Protein AF-A0A2V9C4U6-F1 (afdb_monomer_lite)

Sequence (109 aa):
MWILKSIFLGVWLFGFGTIAFLWLAVYRHMAPHTAVDLRLIAGLTTQNPWWWASLVAGVILGCALVRSWPGKASVALWIFLFLTSIVPVGLFALFYVFSSKLKEIVGKP

Secondary structure (DSSP, 8-state):
-HHHHHHHHHHHHHHHHHHHHHHHHTGGGSPTTPPPPHHHHHHHTTT-HHHHHHHHHHHHHHHHHHHH-SS---HHHHHHHHHHHHHHHHHHHHHHHHHHHHHHHHT--

pLDDT: mean 74.03, std 8.41, range [38.25, 84.69]

Structure (mmCIF, N/CA/C/O backbone):
data_AF-A0A2V9C4U6-F1
#
_entry.id   AF-A0A2V9C4U6-F1
#
loop_
_atom_site.group_PDB
_atom_site.id
_atom_site.type_symbol
_atom_site.label_atom_id
_atom_site.label_alt_id
_atom_site.label_comp_id
_atom_site.label_asym_id
_atom_site.label_entity_id
_atom_site.label_seq_id
_atom_site.pdbx_PDB_ins_code
_atom_site.Cartn_x
_atom_site.Cartn_y
_atom_site.Cartn_z
_atom_site.occupancy
_atom_site.B_iso_or_equiv
_atom_site.auth_seq_id
_atom_site.auth_comp_id
_atom_site.auth_asym_id
_atom_site.auth_atom_id
_atom_site.pdbx_PDB_model_num
ATOM 1 N N . MET A 1 1 ? -17.437 9.459 12.468 1.00 61.31 1 MET A N 1
ATOM 2 C CA . MET A 1 1 ? -15.959 9.495 12.293 1.00 61.31 1 MET A CA 1
ATOM 3 C C . MET A 1 1 ? -15.287 8.122 12.188 1.00 61.31 1 MET A C 1
ATOM 5 O O . MET A 1 1 ? -14.154 8.059 11.734 1.00 61.31 1 MET A O 1
ATOM 9 N N . TRP A 1 2 ? -15.918 7.021 12.607 1.00 69.69 2 TRP A N 1
ATOM 10 C CA . TRP A 1 2 ? -15.245 5.714 12.656 1.00 69.69 2 TRP A CA 1
ATOM 11 C C . TRP A 1 2 ? -15.078 5.039 11.284 1.00 69.69 2 TRP A C 1
ATOM 13 O O . TRP A 1 2 ? -14.040 4.444 11.022 1.00 69.69 2 TRP A O 1
ATOM 23 N N . ILE A 1 3 ? -16.036 5.234 10.371 1.00 70.81 3 ILE A N 1
ATOM 24 C CA . ILE A 1 3 ? -15.931 4.791 8.967 1.00 70.81 3 ILE A CA 1
ATOM 25 C C . ILE A 1 3 ? -14.757 5.483 8.264 1.00 70.81 3 ILE A C 1
ATOM 27 O O . ILE A 1 3 ? -13.937 4.815 7.648 1.00 70.81 3 ILE A O 1
ATOM 31 N N . LEU A 1 4 ? -14.613 6.802 8.433 1.00 75.12 4 LEU A N 1
ATOM 32 C CA . LEU A 1 4 ? -13.498 7.556 7.852 1.00 75.12 4 LEU A CA 1
ATOM 33 C C . LEU A 1 4 ? -12.144 7.056 8.374 1.00 75.12 4 LEU A C 1
ATOM 35 O O . LEU A 1 4 ? -11.235 6.827 7.589 1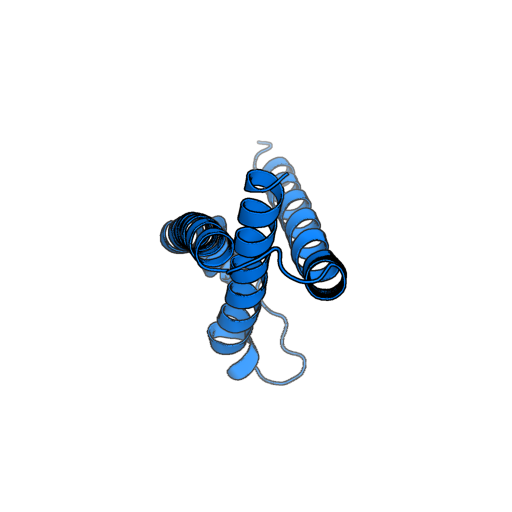.00 75.12 4 LEU A O 1
ATOM 39 N N . LYS A 1 5 ? -12.038 6.806 9.685 1.00 73.94 5 LYS A N 1
ATOM 40 C CA . LYS A 1 5 ? -10.852 6.198 10.312 1.00 73.94 5 LYS A CA 1
ATOM 41 C C . LYS A 1 5 ? -10.548 4.795 9.773 1.00 73.94 5 LYS A C 1
ATOM 43 O O . LYS A 1 5 ? -9.388 4.459 9.571 1.00 73.94 5 LYS A O 1
ATOM 48 N N . SER A 1 6 ? -11.583 4.001 9.510 1.00 75.62 6 SER A N 1
ATOM 49 C CA . SER A 1 6 ? -11.460 2.644 8.964 1.00 75.62 6 SER A CA 1
ATOM 50 C C . SER A 1 6 ? -10.947 2.642 7.527 1.00 75.62 6 SER A C 1
ATOM 52 O O . SER A 1 6 ? -9.988 1.940 7.219 1.00 75.62 6 SER A O 1
ATOM 54 N N . ILE A 1 7 ? -11.542 3.477 6.669 1.00 78.75 7 ILE A N 1
ATOM 55 C CA . ILE A 1 7 ? -11.101 3.663 5.282 1.00 78.75 7 ILE A CA 1
ATOM 56 C C . ILE A 1 7 ? -9.665 4.184 5.270 1.00 78.75 7 ILE A C 1
ATOM 58 O O . ILE A 1 7 ? -8.839 3.681 4.519 1.00 78.75 7 ILE A O 1
ATOM 62 N N . PHE A 1 8 ? -9.344 5.133 6.150 1.00 78.62 8 PHE A N 1
ATOM 63 C CA . PHE A 1 8 ? -8.001 5.683 6.263 1.00 78.62 8 PHE A CA 1
ATOM 64 C C . PHE A 1 8 ? -6.955 4.623 6.629 1.00 78.62 8 PHE A C 1
ATOM 66 O O . PHE A 1 8 ? -5.926 4.523 5.966 1.00 78.62 8 PHE A O 1
ATOM 73 N N . LEU A 1 9 ? -7.244 3.787 7.634 1.00 80.69 9 LEU A N 1
ATOM 74 C CA . LEU A 1 9 ? -6.361 2.688 8.030 1.00 80.69 9 LEU A CA 1
ATOM 75 C C . LEU A 1 9 ? -6.199 1.662 6.901 1.00 80.69 9 LEU A C 1
ATOM 77 O O . LEU A 1 9 ? -5.095 1.189 6.647 1.00 80.69 9 LEU A O 1
ATOM 81 N N . GLY A 1 10 ? -7.291 1.336 6.207 1.00 81.38 10 GLY A N 1
ATOM 82 C CA . GLY A 1 10 ? -7.273 0.378 5.107 1.00 81.38 10 GLY A CA 1
ATOM 83 C C . GLY A 1 10 ? -6.489 0.867 3.892 1.00 81.38 10 GLY A C 1
ATOM 84 O O . GLY A 1 10 ? -5.686 0.120 3.337 1.00 81.38 10 GLY A O 1
ATOM 85 N N . VAL A 1 11 ? -6.652 2.140 3.521 1.00 81.06 11 VAL A N 1
ATOM 86 C CA . VAL A 1 11 ? -5.870 2.781 2.452 1.00 81.06 11 VAL A CA 1
ATOM 87 C C . VAL A 1 11 ? -4.396 2.879 2.841 1.00 81.06 11 VAL A C 1
ATOM 89 O O . VAL A 1 11 ? -3.531 2.643 2.002 1.00 81.06 11 VAL A O 1
ATOM 92 N N . TRP A 1 12 ? -4.090 3.166 4.109 1.00 83.25 12 TRP A N 1
ATOM 93 C CA . TRP A 1 12 ? -2.714 3.169 4.605 1.00 83.25 12 TRP A CA 1
ATOM 94 C C . TRP A 1 12 ? -2.069 1.780 4.510 1.00 83.25 12 TRP A C 1
ATOM 96 O O . TRP A 1 12 ? -0.989 1.653 3.936 1.00 83.25 12 TRP A O 1
ATOM 106 N N . LEU A 1 13 ? -2.751 0.734 4.995 1.00 82.06 13 LEU A N 1
ATOM 107 C CA . LEU A 1 13 ? -2.291 -0.658 4.901 1.00 82.06 13 LEU A CA 1
ATOM 108 C C . LEU A 1 13 ? -2.043 -1.064 3.449 1.00 82.06 13 LEU A C 1
ATOM 110 O O . LEU A 1 13 ? -1.022 -1.672 3.136 1.00 82.06 13 LE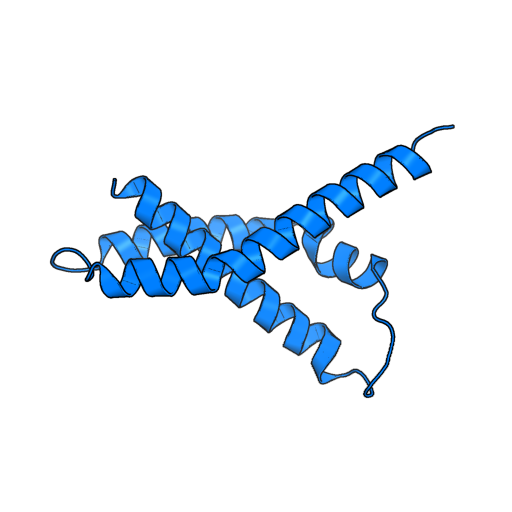U A O 1
ATOM 114 N N . PHE A 1 14 ? -2.956 -0.686 2.558 1.00 83.56 14 PHE A N 1
ATOM 115 C CA . PHE A 1 14 ? -2.823 -0.939 1.134 1.00 83.56 14 PHE A CA 1
ATOM 116 C C . PHE A 1 14 ? -1.631 -0.202 0.508 1.00 83.56 14 PHE A C 1
ATOM 118 O O . PHE A 1 14 ? -0.858 -0.803 -0.238 1.00 83.56 14 PHE A O 1
ATOM 125 N N . GLY A 1 15 ? -1.450 1.084 0.822 1.00 79.44 15 GLY A N 1
ATOM 126 C CA . GLY A 1 15 ? -0.335 1.884 0.318 1.00 79.44 15 GLY A CA 1
ATOM 127 C C . GLY A 1 15 ? 1.014 1.340 0.788 1.00 79.44 15 GLY A C 1
ATOM 128 O O . GLY A 1 15 ? 1.917 1.136 -0.022 1.00 79.44 15 GLY A O 1
ATOM 129 N N . PHE A 1 16 ? 1.129 1.022 2.078 1.00 81.06 16 PHE A N 1
ATOM 130 C CA . PHE A 1 16 ? 2.341 0.439 2.651 1.00 81.06 16 PHE A CA 1
ATOM 131 C C . PHE A 1 16 ? 2.624 -0.958 2.081 1.00 81.06 16 PHE A C 1
ATOM 133 O O . PHE A 1 16 ? 3.753 -1.260 1.694 1.00 81.06 16 PHE A O 1
ATOM 140 N N . GLY A 1 17 ? 1.586 -1.787 1.947 1.00 82.06 17 GLY A N 1
ATOM 141 C CA . GLY A 1 17 ? 1.672 -3.101 1.312 1.00 82.06 17 GLY A CA 1
ATOM 142 C C . GLY A 1 17 ? 2.093 -3.023 -0.155 1.00 82.06 17 GLY A C 1
ATOM 143 O O . GLY A 1 17 ? 2.919 -3.815 -0.595 1.00 82.06 17 GLY A O 1
ATOM 144 N N . THR A 1 18 ? 1.602 -2.030 -0.901 1.00 82.19 18 THR A N 1
ATOM 145 C CA . THR A 1 18 ? 1.987 -1.801 -2.301 1.00 82.19 18 THR A CA 1
ATOM 146 C C . THR A 1 18 ? 3.452 -1.388 -2.419 1.00 82.19 18 THR A C 1
ATOM 148 O O . THR A 1 18 ? 4.154 -1.901 -3.288 1.00 82.19 18 THR A O 1
ATOM 151 N N . ILE A 1 19 ? 3.945 -0.517 -1.529 1.00 81.00 19 ILE A N 1
ATOM 152 C CA . ILE A 1 19 ? 5.367 -0.139 -1.487 1.00 81.00 19 ILE A CA 1
ATOM 153 C C . ILE A 1 19 ? 6.233 -1.365 -1.185 1.00 81.00 19 ILE A C 1
ATOM 155 O O . ILE A 1 19 ? 7.201 -1.616 -1.898 1.00 81.00 19 ILE A O 1
ATOM 159 N N . ALA A 1 20 ? 5.871 -2.154 -0.170 1.00 82.69 20 ALA A N 1
ATOM 160 C CA . ALA A 1 20 ? 6.603 -3.367 0.188 1.00 82.69 20 ALA A CA 1
ATOM 161 C C . ALA A 1 20 ? 6.591 -4.402 -0.949 1.00 82.69 20 ALA A C 1
ATOM 163 O O . ALA A 1 20 ? 7.623 -5.002 -1.250 1.00 82.69 20 ALA A O 1
ATOM 164 N N . PHE A 1 21 ? 5.448 -4.574 -1.616 1.00 81.94 21 PHE A N 1
ATOM 165 C CA . PHE A 1 21 ? 5.303 -5.457 -2.769 1.00 81.94 21 PHE A CA 1
ATOM 166 C C . PHE A 1 21 ? 6.179 -5.013 -3.940 1.00 81.94 21 PHE A C 1
ATOM 168 O O . PHE A 1 21 ? 6.937 -5.822 -4.461 1.00 81.94 21 PHE A O 1
ATOM 175 N N . LEU A 1 22 ? 6.139 -3.733 -4.322 1.00 80.31 22 LEU A N 1
ATOM 176 C CA . LEU A 1 22 ? 6.993 -3.194 -5.384 1.00 80.31 22 LEU A CA 1
ATOM 177 C C . LEU A 1 22 ? 8.475 -3.291 -5.013 1.00 80.31 22 LEU A C 1
ATOM 179 O O . LEU A 1 22 ? 9.303 -3.617 -5.862 1.00 80.31 22 LEU A O 1
ATOM 183 N N . TRP A 1 23 ? 8.822 -3.055 -3.747 1.00 80.06 23 TRP A N 1
ATOM 184 C CA . TRP A 1 23 ? 10.195 -3.202 -3.282 1.00 80.06 23 TRP A CA 1
ATOM 185 C C . TRP A 1 23 ? 10.686 -4.646 -3.406 1.00 80.06 23 TRP A C 1
ATOM 187 O O . TRP A 1 23 ? 11.753 -4.878 -3.965 1.00 80.06 23 TRP A O 1
ATOM 197 N N . LEU A 1 24 ? 9.892 -5.623 -2.958 1.00 82.19 24 LEU A N 1
ATOM 198 C CA . LEU A 1 24 ? 10.233 -7.045 -3.048 1.00 82.19 24 LEU A CA 1
ATOM 199 C C . LEU A 1 24 ? 10.240 -7.566 -4.488 1.00 82.19 24 LEU A C 1
ATOM 201 O O . LEU A 1 24 ? 11.156 -8.291 -4.860 1.00 82.19 24 LEU A O 1
ATOM 205 N N . ALA A 1 25 ? 9.230 -7.214 -5.283 1.00 79.69 25 ALA A N 1
ATOM 206 C CA . ALA A 1 25 ? 9.039 -7.746 -6.629 1.00 79.69 25 ALA A CA 1
ATOM 207 C C . ALA A 1 25 ? 9.969 -7.100 -7.664 1.00 79.69 25 ALA A C 1
ATOM 209 O O . ALA A 1 25 ? 10.326 -7.742 -8.647 1.00 79.69 25 ALA A O 1
ATOM 210 N N . VAL A 1 26 ? 10.344 -5.834 -7.460 1.00 80.19 26 VAL A N 1
ATOM 211 C CA . VAL A 1 26 ? 11.070 -5.040 -8.457 1.00 80.19 26 VAL A CA 1
ATOM 212 C C . VAL A 1 26 ? 12.408 -4.574 -7.893 1.00 80.19 26 VAL A C 1
ATOM 214 O O . VAL A 1 26 ? 13.459 -5.027 -8.340 1.00 80.19 26 VAL A O 1
ATOM 217 N N . TYR A 1 27 ? 12.395 -3.710 -6.876 1.00 75.75 27 TYR A N 1
ATOM 218 C CA . TYR A 1 27 ? 13.610 -3.004 -6.450 1.00 75.75 27 TYR A CA 1
ATOM 219 C C . TYR A 1 27 ? 14.676 -3.907 -5.820 1.00 75.75 27 TYR A C 1
ATOM 221 O O . TYR A 1 27 ? 15.862 -3.644 -5.993 1.00 75.75 27 TYR A O 1
ATOM 229 N N . ARG A 1 28 ? 14.290 -4.989 -5.133 1.00 78.19 28 ARG A N 1
ATOM 230 C CA . ARG A 1 28 ? 15.224 -5.943 -4.514 1.00 78.19 28 ARG A CA 1
ATOM 231 C C . ARG A 1 28 ? 16.114 -6.654 -5.536 1.00 78.19 28 ARG A C 1
ATOM 233 O O . ARG A 1 28 ? 17.216 -7.074 -5.193 1.00 78.19 28 ARG A O 1
ATOM 240 N N . HIS A 1 29 ? 15.632 -6.811 -6.764 1.00 76.19 29 HIS A N 1
ATOM 241 C CA . HIS A 1 29 ? 16.319 -7.551 -7.820 1.00 76.19 29 HIS A CA 1
ATOM 242 C C . HIS A 1 29 ? 17.023 -6.643 -8.835 1.00 76.19 29 HIS A C 1
ATOM 244 O O . HIS A 1 29 ? 17.656 -7.146 -9.760 1.00 76.19 29 HIS A O 1
ATOM 250 N N . MET A 1 30 ? 16.935 -5.321 -8.673 1.00 72.44 30 MET A N 1
ATOM 251 C CA . MET A 1 30 ? 17.542 -4.369 -9.597 1.00 72.44 30 MET A CA 1
ATOM 252 C C . MET A 1 30 ? 18.922 -3.915 -9.138 1.00 72.44 30 MET A C 1
ATOM 254 O O . MET A 1 30 ? 19.162 -3.668 -7.957 1.00 72.44 30 MET A O 1
ATOM 258 N N . ALA A 1 31 ? 19.825 -3.757 -10.105 1.00 74.31 31 ALA A N 1
ATOM 259 C CA . ALA A 1 31 ? 21.108 -3.119 -9.865 1.00 74.31 31 ALA A CA 1
ATOM 260 C C . ALA A 1 31 ? 20.903 -1.633 -9.498 1.00 74.31 31 ALA A C 1
ATOM 262 O O . ALA A 1 31 ? 19.969 -0.997 -10.012 1.00 74.31 31 ALA A O 1
ATOM 263 N N . PRO A 1 32 ? 21.772 -1.053 -8.648 1.00 67.00 32 PRO A N 1
ATOM 264 C CA . PRO A 1 32 ? 21.728 0.371 -8.327 1.00 67.00 32 PRO A CA 1
ATOM 265 C C . PRO A 1 32 ? 21.721 1.217 -9.610 1.00 67.00 32 PRO A C 1
ATOM 267 O O . PRO A 1 32 ? 22.478 0.930 -10.532 1.00 67.00 32 PRO A O 1
ATOM 270 N N . HIS A 1 33 ? 20.877 2.254 -9.668 1.00 67.69 33 HIS A N 1
ATOM 271 C CA . HIS A 1 33 ? 20.723 3.178 -10.812 1.00 67.69 33 HIS A CA 1
ATOM 272 C C . HIS A 1 33 ? 20.037 2.620 -12.074 1.00 67.69 33 HIS A C 1
ATOM 274 O O . HIS A 1 33 ? 20.068 3.261 -13.123 1.00 67.69 33 HIS A O 1
ATOM 280 N N . THR A 1 34 ? 19.359 1.475 -11.982 1.00 67.56 34 THR A N 1
ATOM 281 C CA . THR A 1 34 ? 18.553 0.952 -13.097 1.00 67.56 34 THR A CA 1
ATOM 282 C C . THR A 1 34 ? 17.230 1.713 -13.219 1.00 67.56 34 THR A C 1
ATOM 284 O O . THR A 1 34 ? 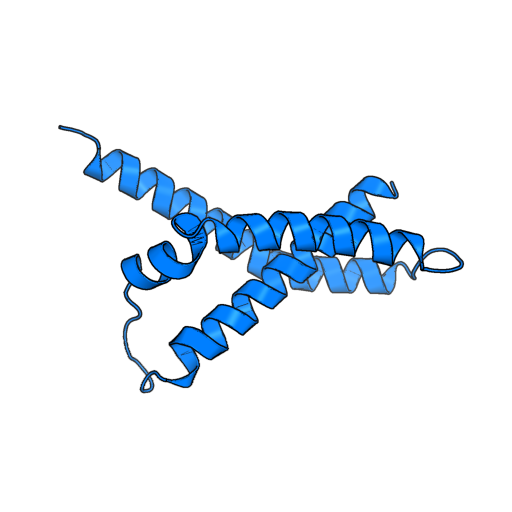16.502 1.871 -12.238 1.00 67.56 34 THR A O 1
ATOM 287 N N . ALA A 1 35 ? 16.896 2.174 -14.427 1.00 70.81 35 ALA A N 1
ATOM 288 C CA . ALA A 1 35 ? 15.592 2.767 -14.705 1.00 70.81 35 ALA A CA 1
ATOM 289 C C . ALA A 1 35 ? 14.501 1.683 -14.664 1.00 70.81 35 ALA A C 1
ATOM 291 O O . ALA A 1 35 ? 14.579 0.685 -15.379 1.00 70.81 35 ALA A O 1
ATOM 292 N N . VAL A 1 36 ? 13.480 1.880 -13.828 1.00 69.19 36 VAL A N 1
ATOM 293 C CA . VAL A 1 36 ? 12.319 0.983 -13.763 1.00 69.19 36 VAL A CA 1
ATOM 294 C C . VAL A 1 36 ? 11.349 1.350 -14.882 1.00 69.19 36 VAL A C 1
ATOM 296 O O . VAL A 1 36 ? 10.897 2.493 -14.953 1.00 69.19 36 VAL A O 1
ATOM 299 N N . ASP A 1 37 ? 10.999 0.388 -15.738 1.00 76.38 37 ASP A N 1
ATOM 300 C CA . ASP A 1 37 ? 9.992 0.604 -16.779 1.00 76.38 37 ASP A CA 1
ATOM 301 C C . ASP A 1 37 ? 8.610 0.866 -16.148 1.00 76.38 37 ASP A C 1
ATOM 303 O O . ASP A 1 37 ? 8.075 0.041 -15.398 1.00 76.38 37 ASP A O 1
ATOM 307 N N . LEU A 1 38 ? 8.004 2.012 -16.482 1.00 70.50 38 LEU A N 1
ATOM 308 C CA . LEU A 1 38 ? 6.657 2.371 -16.035 1.00 70.50 38 LEU A CA 1
ATOM 309 C C . LEU A 1 38 ? 5.607 1.354 -16.491 1.00 70.50 38 LEU A C 1
ATOM 311 O O . LEU A 1 38 ? 4.605 1.174 -15.797 1.00 70.50 38 LEU A O 1
ATOM 315 N N . ARG A 1 39 ? 5.818 0.671 -17.624 1.00 73.56 39 ARG A N 1
ATOM 316 C CA . ARG A 1 39 ? 4.907 -0.384 -18.092 1.00 73.56 39 ARG A CA 1
ATOM 317 C C . ARG A 1 39 ? 4.901 -1.583 -17.155 1.00 73.56 39 ARG A C 1
ATOM 319 O O . ARG A 1 39 ? 3.840 -2.156 -16.928 1.00 73.56 39 ARG A O 1
ATOM 326 N N . LEU A 1 40 ? 6.047 -1.924 -16.569 1.00 77.56 40 LEU A N 1
ATOM 327 C CA . LEU A 1 40 ? 6.166 -3.027 -15.618 1.00 77.56 40 LEU A CA 1
ATOM 328 C C . LEU A 1 40 ? 5.445 -2.693 -14.306 1.00 77.56 40 LEU A C 1
ATOM 330 O O . LEU A 1 40 ? 4.668 -3.504 -13.803 1.00 77.56 40 LEU A O 1
ATOM 334 N N . ILE A 1 41 ? 5.617 -1.467 -13.798 1.00 78.00 41 ILE A N 1
ATOM 335 C CA . ILE A 1 41 ? 4.880 -0.990 -12.616 1.00 78.00 41 ILE A CA 1
ATOM 336 C C . ILE A 1 41 ? 3.372 -0.963 -12.897 1.00 78.00 41 ILE A C 1
ATOM 338 O O . ILE A 1 41 ? 2.593 -1.457 -12.082 1.00 78.00 41 ILE A O 1
ATOM 342 N N . ALA A 1 42 ? 2.944 -0.430 -14.046 1.00 72.75 42 ALA A N 1
ATOM 343 C CA . ALA A 1 42 ? 1.534 -0.389 -14.437 1.00 72.75 42 ALA A CA 1
ATOM 344 C C . ALA A 1 42 ? 0.934 -1.798 -14.596 1.00 72.75 42 ALA A C 1
ATOM 346 O O . ALA A 1 42 ? -0.186 -2.043 -14.151 1.00 72.75 42 ALA A O 1
ATOM 347 N N . GLY A 1 43 ? 1.702 -2.737 -15.156 1.00 77.88 43 GLY A N 1
ATOM 348 C CA . GLY A 1 43 ? 1.330 -4.145 -15.277 1.00 77.88 43 GLY A CA 1
ATOM 349 C C . GLY A 1 43 ? 1.090 -4.815 -13.924 1.00 77.88 43 GLY A C 1
ATOM 350 O O . GLY A 1 43 ? 0.097 -5.512 -13.746 1.00 77.88 43 GLY A O 1
ATOM 351 N N . LEU A 1 44 ? 1.962 -4.561 -12.944 1.00 79.44 44 LEU A N 1
ATOM 352 C CA . LEU A 1 44 ? 1.856 -5.130 -11.596 1.00 79.44 44 LEU A CA 1
ATOM 353 C C . LEU A 1 44 ? 0.786 -4.462 -10.721 1.00 79.44 44 LEU A C 1
ATOM 355 O O . LEU A 1 44 ? 0.343 -5.073 -9.747 1.00 79.44 44 LEU A O 1
ATOM 359 N N . THR A 1 45 ? 0.386 -3.233 -11.054 1.00 80.12 45 THR A N 1
ATOM 360 C CA . THR A 1 45 ? -0.537 -2.419 -10.251 1.00 80.12 45 THR A CA 1
ATOM 361 C C . THR A 1 45 ? -1.859 -2.172 -10.978 1.00 80.12 45 THR A C 1
ATOM 363 O O . THR A 1 45 ? -2.796 -2.951 -10.841 1.00 80.12 45 THR A O 1
ATOM 366 N N . THR A 1 46 ? -1.957 -1.112 -11.781 1.00 77.88 46 THR A N 1
ATOM 367 C CA . THR A 1 46 ? -3.214 -0.624 -12.368 1.00 77.88 46 THR A CA 1
ATOM 368 C C . THR A 1 46 ? -3.879 -1.608 -13.325 1.00 77.88 46 THR A C 1
ATOM 370 O O . THR A 1 46 ? -5.107 -1.633 -13.398 1.00 77.88 46 THR A O 1
ATOM 373 N N . GLN A 1 47 ? -3.099 -2.424 -14.033 1.00 79.50 47 GLN A N 1
ATOM 374 C CA . GLN A 1 47 ? -3.613 -3.442 -14.954 1.00 79.50 47 GLN A CA 1
ATOM 375 C C . GLN A 1 47 ? -3.901 -4.784 -14.270 1.00 79.50 47 GLN A C 1
ATOM 377 O O . GLN A 1 47 ? -4.540 -5.647 -14.869 1.00 79.50 47 GLN A O 1
ATOM 382 N N . ASN A 1 48 ? -3.461 -4.969 -13.023 1.00 80.00 48 ASN A N 1
ATOM 383 C CA . ASN A 1 48 ? -3.620 -6.225 -12.310 1.00 80.00 48 ASN A CA 1
ATOM 384 C C . ASN A 1 48 ? -4.919 -6.222 -11.480 1.00 80.00 48 ASN A C 1
ATOM 386 O O . ASN A 1 48 ? -5.008 -5.500 -10.482 1.00 80.00 48 ASN A O 1
ATOM 390 N N . PRO A 1 49 ? -5.923 -7.055 -11.809 1.00 83.62 49 PRO A N 1
ATOM 391 C CA . PRO A 1 49 ? -7.160 -7.126 -11.030 1.00 83.62 49 PRO A CA 1
ATOM 392 C C . PRO A 1 49 ? -6.919 -7.574 -9.580 1.00 83.62 49 PRO A C 1
ATOM 394 O O . PRO A 1 49 ? -7.635 -7.141 -8.678 1.00 83.62 49 PRO A O 1
ATOM 397 N N . TRP A 1 50 ? -5.877 -8.371 -9.321 1.00 84.25 50 TRP A N 1
ATOM 398 C CA . TRP A 1 50 ? -5.513 -8.800 -7.966 1.00 84.25 50 TRP A CA 1
ATOM 399 C C . TRP A 1 50 ? -4.989 -7.655 -7.101 1.00 84.25 50 TRP A C 1
ATOM 401 O O . TRP A 1 50 ? -5.183 -7.660 -5.887 1.00 84.25 50 TRP A O 1
ATOM 411 N N . TRP A 1 51 ? -4.369 -6.650 -7.721 1.00 82.81 51 TRP A N 1
ATOM 412 C CA . TRP A 1 51 ? -3.918 -5.450 -7.024 1.00 82.81 51 TRP A CA 1
ATOM 413 C C . TRP A 1 51 ? -5.108 -4.576 -6.589 1.00 82.81 51 TRP A C 1
ATOM 415 O O . TRP A 1 51 ? -5.122 -4.030 -5.491 1.00 82.81 51 TRP A O 1
ATOM 425 N N . TRP A 1 52 ? -6.181 -4.526 -7.381 1.00 83.69 52 TRP A N 1
ATOM 426 C CA . TRP A 1 52 ? -7.435 -3.893 -6.955 1.00 83.69 52 TRP A CA 1
ATOM 427 C C . TRP A 1 52 ? -8.182 -4.716 -5.898 1.00 83.69 52 TRP A C 1
ATOM 429 O O . TRP A 1 52 ? -8.761 -4.155 -4.967 1.00 83.69 52 TRP A O 1
ATOM 439 N N . ALA A 1 53 ? -8.137 -6.048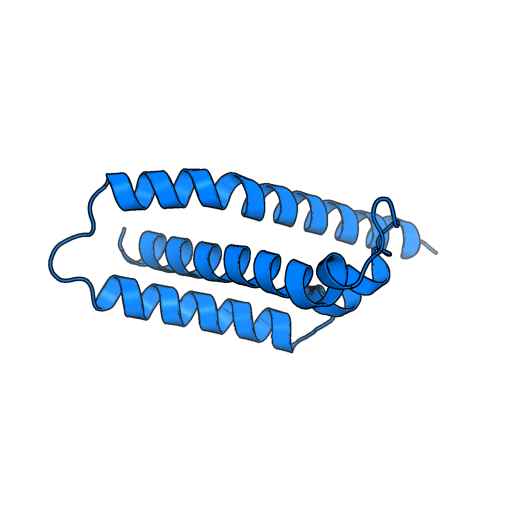 -5.985 1.00 84.69 53 ALA A N 1
ATOM 440 C CA . ALA A 1 53 ? -8.711 -6.919 -4.961 1.00 84.69 53 ALA A CA 1
ATOM 441 C C . ALA A 1 53 ? -8.020 -6.729 -3.599 1.00 84.69 53 ALA A C 1
ATOM 443 O O . ALA A 1 53 ? -8.692 -6.700 -2.565 1.00 84.69 53 ALA A O 1
ATOM 444 N N . SER A 1 54 ? -6.698 -6.529 -3.582 1.00 83.19 54 SER A N 1
ATOM 445 C CA . SER A 1 54 ? -5.965 -6.250 -2.346 1.00 83.19 54 SER A CA 1
ATOM 446 C C . SER A 1 54 ? -6.280 -4.866 -1.764 1.00 83.19 54 SER A C 1
ATOM 448 O O . SER A 1 54 ? -6.265 -4.722 -0.543 1.00 83.19 54 SER A O 1
ATOM 450 N N . LEU A 1 55 ? -6.675 -3.883 -2.585 1.00 82.94 55 LEU A N 1
ATOM 451 C CA . LEU A 1 55 ? -7.229 -2.607 -2.107 1.00 82.94 55 LEU A CA 1
ATOM 452 C C . LEU A 1 55 ? -8.525 -2.830 -1.327 1.00 82.94 55 LEU A C 1
ATOM 454 O O . LEU A 1 55 ? -8.662 -2.354 -0.200 1.00 82.94 55 LEU A O 1
ATOM 458 N N . VAL A 1 56 ? -9.460 -3.596 -1.895 1.00 84.44 56 VAL A N 1
ATOM 459 C CA . VAL A 1 56 ? -10.733 -3.917 -1.232 1.00 84.44 56 VAL A CA 1
ATOM 460 C C . VAL A 1 56 ? -10.485 -4.701 0.058 1.00 84.44 56 VAL A C 1
ATOM 462 O O . VAL A 1 56 ? -11.040 -4.360 1.104 1.00 84.44 56 VAL A O 1
ATOM 465 N N . ALA A 1 57 ? -9.597 -5.697 0.021 1.00 84.25 57 ALA A N 1
ATOM 466 C CA . ALA A 1 57 ? -9.205 -6.459 1.203 1.00 84.25 57 ALA A CA 1
ATOM 467 C C . ALA A 1 57 ? -8.559 -5.567 2.279 1.00 84.25 57 ALA A C 1
ATOM 469 O O . ALA A 1 57 ? -8.883 -5.703 3.458 1.00 84.25 57 ALA A O 1
ATOM 470 N N . GLY A 1 58 ? -7.711 -4.612 1.886 1.00 83.00 58 GLY A N 1
ATOM 471 C CA . GLY A 1 58 ? -7.110 -3.625 2.782 1.00 83.00 58 GLY A CA 1
ATOM 472 C C . GLY A 1 58 ? -8.156 -2.752 3.473 1.00 83.00 58 GLY A C 1
ATOM 473 O O . GLY A 1 58 ? -8.087 -2.554 4.684 1.00 83.00 58 GLY A O 1
ATOM 474 N N . VAL A 1 59 ? -9.184 -2.301 2.747 1.00 80.44 59 VAL A N 1
ATOM 475 C CA . VAL A 1 59 ? -10.312 -1.547 3.324 1.00 80.44 59 VAL A CA 1
ATOM 476 C C . VAL A 1 59 ? -11.120 -2.400 4.306 1.00 80.44 59 VAL A C 1
ATOM 478 O O . VAL A 1 59 ? -11.454 -1.925 5.393 1.00 80.44 59 VAL A O 1
ATOM 481 N N . ILE A 1 60 ? -11.396 -3.665 3.977 1.00 84.44 60 ILE A N 1
ATOM 482 C CA . ILE A 1 60 ? -12.110 -4.595 4.870 1.00 84.44 60 ILE A CA 1
ATOM 483 C C . ILE A 1 60 ? -11.300 -4.850 6.148 1.00 84.44 60 ILE A C 1
ATOM 485 O O . ILE A 1 60 ? -11.848 -4.766 7.249 1.00 84.44 60 ILE A O 1
ATOM 489 N N . LEU A 1 61 ? -9.994 -5.094 6.018 1.00 81.19 61 LEU A N 1
ATOM 490 C CA . LEU A 1 61 ? -9.079 -5.252 7.149 1.00 81.19 61 LEU A CA 1
ATOM 491 C C . LEU A 1 61 ? -9.000 -3.977 7.991 1.00 81.19 61 LEU A C 1
ATOM 493 O O . LEU A 1 61 ? -9.048 -4.053 9.215 1.00 81.19 61 LEU A O 1
ATOM 497 N N . GLY A 1 62 ? -8.966 -2.805 7.353 1.00 79.19 62 GLY A N 1
ATOM 498 C CA . GLY A 1 62 ? -9.035 -1.510 8.024 1.00 79.19 62 GLY A CA 1
ATOM 499 C C . GLY A 1 62 ? -10.291 -1.370 8.885 1.00 79.19 62 GLY A C 1
ATOM 500 O O . GLY A 1 62 ? -10.210 -1.002 10.056 1.00 79.19 62 GLY A O 1
ATOM 501 N N . CYS A 1 63 ? -11.449 -1.751 8.344 1.00 78.81 63 CYS A N 1
ATOM 502 C CA . CYS A 1 63 ? -12.713 -1.800 9.078 1.00 78.81 63 CYS A CA 1
ATOM 503 C C . CYS A 1 63 ? -12.701 -2.810 10.232 1.00 78.81 63 CYS A C 1
ATOM 505 O O . CYS A 1 63 ? -13.208 -2.496 11.309 1.00 78.81 63 CYS A O 1
ATOM 507 N N . ALA A 1 64 ? -12.130 -4.000 10.034 1.00 80.94 64 ALA A N 1
ATOM 508 C CA . ALA A 1 64 ? -12.041 -5.028 11.069 1.00 80.94 64 ALA A CA 1
ATOM 509 C C . ALA A 1 64 ? -11.119 -4.604 12.227 1.00 80.94 64 ALA A C 1
ATOM 511 O O . ALA A 1 64 ? -11.491 -4.740 13.389 1.00 80.94 64 ALA A O 1
ATOM 512 N N . LEU A 1 65 ? -9.964 -4.008 11.919 1.00 78.38 65 LEU A N 1
ATOM 513 C CA . LEU A 1 65 ? -8.981 -3.552 12.907 1.00 78.38 65 LEU A CA 1
ATOM 514 C C . LEU A 1 65 ? -9.498 -2.383 13.748 1.00 78.38 65 LEU A C 1
ATOM 516 O O . LEU A 1 65 ? -9.372 -2.367 14.973 1.00 78.38 65 LEU A O 1
ATOM 520 N N . VAL A 1 66 ? -10.139 -1.415 13.094 1.00 75.00 66 VAL A N 1
ATOM 521 C CA . VAL A 1 66 ? -10.760 -0.272 13.773 1.00 75.00 66 VAL A CA 1
ATOM 522 C C . VAL A 1 66 ? -11.956 -0.708 14.629 1.00 75.00 66 VAL A C 1
ATOM 524 O O . VAL A 1 66 ? -12.249 -0.064 15.641 1.00 75.00 66 VAL A O 1
ATOM 527 N N . ARG A 1 67 ? -12.596 -1.833 14.271 1.00 74.19 67 ARG A N 1
ATOM 528 C CA . ARG A 1 67 ? -13.613 -2.531 15.072 1.00 74.19 67 ARG A CA 1
ATOM 529 C C . ARG A 1 67 ? -13.070 -3.242 16.295 1.00 74.19 67 ARG A C 1
ATOM 531 O O . ARG A 1 67 ? -13.699 -3.174 17.344 1.00 74.19 67 ARG A O 1
ATOM 538 N N . SER A 1 68 ? -11.930 -3.907 16.163 1.00 74.38 68 SER A N 1
ATOM 539 C CA . SER A 1 68 ? -11.349 -4.718 17.231 1.00 74.38 68 SER A CA 1
ATOM 540 C C . SER A 1 68 ? -10.633 -3.912 18.313 1.00 74.38 68 SER A C 1
ATOM 542 O O . SER A 1 68 ? -10.247 -4.490 19.322 1.00 74.38 68 SER A O 1
ATOM 544 N N . TRP A 1 69 ? -10.422 -2.603 18.134 1.00 74.38 69 TRP A N 1
ATOM 545 C CA . TRP A 1 69 ? -9.720 -1.793 19.130 1.00 74.38 69 TRP A CA 1
ATOM 546 C C . TRP A 1 69 ? -10.614 -1.413 20.322 1.00 74.38 69 TRP A C 1
ATOM 548 O O . TRP A 1 69 ? -11.538 -0.605 20.162 1.00 74.38 69 TRP A O 1
ATOM 558 N N . PRO A 1 70 ? -10.322 -1.923 21.536 1.00 54.47 70 PRO A N 1
ATOM 559 C CA . PRO A 1 70 ? -11.086 -1.578 22.721 1.00 54.47 70 PRO A CA 1
ATOM 560 C C . PRO A 1 70 ? -10.703 -0.154 23.147 1.00 54.47 70 PRO A C 1
ATOM 562 O O . PRO A 1 70 ? -9.563 0.116 23.504 1.00 54.47 70 PRO A O 1
ATOM 565 N N . GLY A 1 71 ? -11.656 0.779 23.069 1.00 60.16 71 GLY A N 1
ATOM 566 C CA . GLY A 1 71 ? -11.490 2.141 23.588 1.00 60.16 71 GLY A CA 1
ATOM 567 C C . GLY A 1 71 ? -10.577 3.048 22.752 1.00 60.16 71 GLY A C 1
ATOM 568 O O . GLY A 1 71 ? -9.466 3.353 23.155 1.00 60.16 71 GLY A O 1
ATOM 569 N N . LYS A 1 72 ? -11.086 3.538 21.609 1.00 63.34 72 LYS A N 1
ATOM 570 C CA . LYS A 1 72 ? -10.608 4.724 20.856 1.00 63.34 72 LYS A CA 1
ATOM 571 C C . LYS A 1 72 ? -9.076 4.870 20.783 1.00 63.34 72 LYS A C 1
ATOM 573 O O . LYS A 1 72 ? -8.485 5.634 21.537 1.00 63.34 72 LYS A O 1
ATOM 578 N N . ALA A 1 73 ? -8.468 4.226 19.786 1.00 61.12 73 ALA A N 1
ATOM 579 C CA . ALA A 1 73 ? -7.062 4.415 19.427 1.00 61.12 73 ALA A CA 1
ATOM 580 C C . ALA A 1 73 ? -6.576 5.868 19.561 1.00 61.12 73 ALA A C 1
ATOM 582 O O . ALA A 1 73 ? -7.228 6.793 19.058 1.00 61.12 73 ALA A O 1
ATOM 583 N N . SER A 1 74 ? -5.430 6.019 20.236 1.00 66.94 74 SER A N 1
ATOM 584 C CA . SER A 1 74 ? -4.815 7.298 20.592 1.0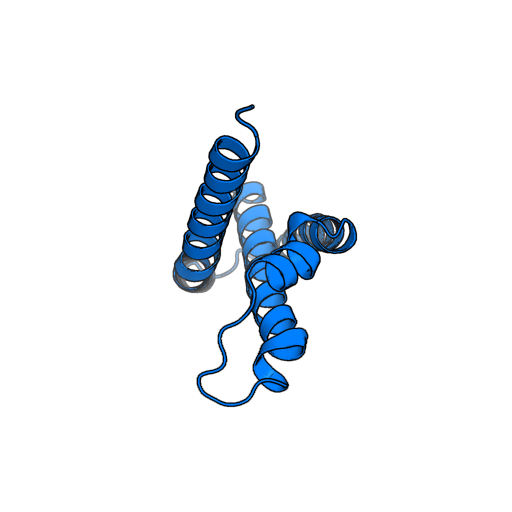0 66.94 74 SER A CA 1
ATOM 585 C C . SER A 1 74 ? -4.690 8.216 19.378 1.00 66.94 74 SER A C 1
ATOM 587 O O . SER A 1 74 ? -4.322 7.779 18.287 1.00 66.94 74 SER A O 1
ATOM 589 N N . VAL A 1 75 ? -4.993 9.503 19.564 1.00 69.12 75 VAL A N 1
ATOM 590 C CA . VAL A 1 75 ? -4.923 10.532 18.511 1.00 69.12 75 VAL A CA 1
ATOM 591 C C . VAL A 1 75 ? -3.540 10.553 17.852 1.00 69.12 75 VAL A C 1
ATOM 593 O O . VAL A 1 75 ? -3.452 10.700 16.636 1.00 69.12 75 VAL A O 1
ATOM 596 N N . ALA A 1 76 ? -2.480 10.293 18.623 1.00 68.31 76 ALA A N 1
ATOM 597 C CA . ALA A 1 76 ? -1.116 10.177 18.115 1.00 68.31 76 ALA A CA 1
ATOM 598 C C . ALA A 1 76 ? -0.976 9.098 17.027 1.00 68.31 76 ALA A C 1
ATOM 600 O O . ALA A 1 76 ? -0.342 9.342 16.007 1.00 68.31 76 ALA A O 1
ATOM 601 N N . LEU A 1 77 ? -1.621 7.940 17.192 1.00 73.81 77 LEU A N 1
ATOM 602 C CA . LEU A 1 77 ? -1.567 6.837 16.227 1.00 73.81 77 LEU A CA 1
ATOM 603 C C . LEU A 1 77 ? -2.161 7.264 14.881 1.00 73.81 77 LEU A C 1
ATOM 605 O O . LEU A 1 77 ? -1.584 6.998 13.834 1.00 73.81 77 LEU A O 1
ATOM 609 N N . TRP A 1 78 ? -3.272 8.004 14.917 1.00 71.44 78 TRP A N 1
ATOM 610 C CA . TRP A 1 78 ? -3.911 8.555 13.722 1.00 71.44 78 TRP A CA 1
ATOM 611 C C . TRP A 1 78 ? -3.073 9.645 13.052 1.00 71.44 78 TRP A C 1
ATOM 613 O O . TRP A 1 78 ? -3.037 9.694 11.828 1.00 71.44 78 TRP A O 1
ATOM 623 N N . ILE A 1 79 ? -2.381 10.485 13.829 1.00 71.75 79 ILE A N 1
ATOM 624 C CA . ILE A 1 79 ? -1.469 11.513 13.302 1.00 71.75 79 ILE A CA 1
ATOM 625 C C . ILE A 1 79 ? -0.260 10.864 12.620 1.00 71.75 79 ILE A C 1
ATOM 627 O O . ILE A 1 79 ? 0.083 11.240 11.502 1.00 71.75 79 ILE A O 1
ATOM 631 N N . PHE A 1 80 ? 0.356 9.861 13.250 1.00 74.56 80 PHE A N 1
ATOM 632 C CA . PHE A 1 80 ? 1.462 9.109 12.653 1.00 74.56 80 PHE A CA 1
ATOM 633 C C . PHE A 1 80 ? 1.031 8.385 11.382 1.00 74.56 80 PHE A C 1
ATOM 635 O O . PHE A 1 80 ? 1.734 8.448 10.371 1.00 74.56 80 PHE A O 1
ATOM 642 N N . LEU A 1 81 ? -0.145 7.753 11.402 1.00 72.44 81 LEU A N 1
ATOM 643 C CA . LEU A 1 81 ? -0.727 7.166 10.201 1.00 72.44 81 LEU A CA 1
ATOM 644 C C . LEU A 1 81 ? -0.915 8.228 9.120 1.00 72.44 81 LEU A C 1
ATOM 646 O O . LEU A 1 81 ? -0.550 7.989 7.978 1.00 72.44 81 LEU A O 1
ATOM 650 N N . PHE A 1 82 ? -1.416 9.411 9.489 1.00 71.88 82 PHE A N 1
ATOM 651 C CA . PHE A 1 82 ? -1.663 10.498 8.550 1.00 71.88 82 PHE A CA 1
ATOM 652 C C . PHE A 1 82 ? -0.385 10.985 7.875 1.00 71.88 82 PHE A C 1
ATOM 654 O O . PHE A 1 82 ? -0.311 10.985 6.644 1.00 71.88 82 PHE A O 1
ATOM 661 N N . LEU A 1 83 ? 0.651 11.292 8.660 1.00 74.12 83 LEU A N 1
ATOM 662 C CA . LEU A 1 83 ? 1.958 11.682 8.131 1.00 74.12 83 LEU A CA 1
ATOM 663 C C . LEU A 1 83 ? 2.539 10.617 7.199 1.00 74.12 83 LEU A C 1
ATOM 665 O O . LEU A 1 83 ? 3.023 10.934 6.115 1.00 74.12 83 LEU A O 1
ATOM 669 N N . THR A 1 84 ? 2.470 9.353 7.607 1.00 75.00 84 THR A N 1
ATOM 670 C CA . THR A 1 84 ? 3.054 8.255 6.830 1.00 75.00 84 THR A CA 1
ATOM 671 C C . THR A 1 84 ? 2.229 7.898 5.592 1.00 75.00 84 THR A C 1
ATOM 673 O O . THR A 1 84 ? 2.807 7.403 4.633 1.00 75.00 84 THR A O 1
ATOM 676 N N . SER A 1 85 ? 0.923 8.198 5.548 1.00 67.88 85 SER A N 1
ATOM 677 C CA . SER A 1 85 ? 0.0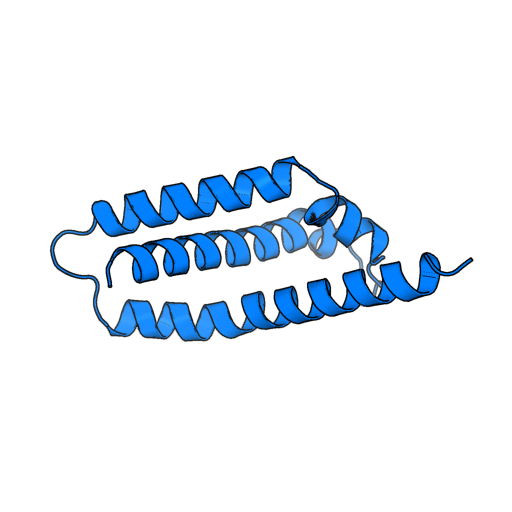89 8.050 4.339 1.00 67.88 85 SER A CA 1
ATOM 678 C C . SER A 1 85 ? 0.204 9.190 3.333 1.00 67.88 85 SER A C 1
ATOM 680 O O . SER A 1 85 ? -0.072 8.950 2.161 1.00 67.88 85 SER A O 1
ATOM 682 N N . ILE A 1 86 ? 0.597 10.406 3.734 1.00 74.94 86 ILE A N 1
ATOM 683 C CA . ILE A 1 86 ? 0.686 11.548 2.803 1.00 74.94 86 ILE A CA 1
ATOM 684 C C . ILE A 1 86 ? 1.604 11.220 1.626 1.00 74.94 86 ILE A C 1
ATOM 686 O O . ILE A 1 86 ? 1.262 11.501 0.479 1.00 74.94 86 ILE A O 1
ATOM 690 N N . VAL A 1 87 ? 2.748 10.592 1.903 1.00 71.19 87 VAL A N 1
ATOM 691 C CA . VAL A 1 87 ? 3.741 10.261 0.877 1.00 71.19 87 VAL A CA 1
ATOM 692 C C . VAL A 1 87 ? 3.213 9.193 -0.102 1.00 71.19 87 VAL A C 1
ATOM 694 O O . VAL A 1 87 ? 3.175 9.480 -1.298 1.00 71.19 87 VAL A O 1
ATOM 697 N N . PRO A 1 88 ? 2.726 8.013 0.342 1.00 65.31 88 PRO A N 1
ATOM 698 C CA . PRO A 1 88 ? 2.122 7.020 -0.547 1.00 65.31 88 PRO A CA 1
ATOM 699 C C . PRO A 1 88 ? 0.914 7.549 -1.322 1.00 65.31 88 PRO A C 1
ATOM 701 O O . PRO A 1 88 ? 0.810 7.305 -2.519 1.00 65.31 88 PRO A O 1
ATOM 704 N N . VAL A 1 89 ? 0.004 8.278 -0.665 1.00 70.94 89 VAL A N 1
ATOM 705 C CA . VAL A 1 89 ? -1.220 8.788 -1.303 1.00 70.94 89 VAL A CA 1
ATOM 706 C C . VAL A 1 89 ? -0.889 9.877 -2.320 1.00 70.94 89 VAL A C 1
ATOM 708 O O . VAL A 1 89 ? -1.444 9.869 -3.415 1.00 70.94 89 VAL A O 1
ATOM 711 N N . GLY A 1 90 ? 0.045 10.776 -2.001 1.00 71.50 90 GLY A N 1
ATOM 712 C CA . GLY A 1 90 ? 0.518 11.806 -2.925 1.00 71.50 90 GLY A CA 1
ATOM 713 C C . GLY A 1 90 ? 1.201 11.208 -4.154 1.00 71.50 90 GLY A C 1
ATOM 714 O O . GLY A 1 90 ? 0.877 11.581 -5.281 1.00 71.50 90 GLY A O 1
ATOM 715 N N . LEU A 1 91 ? 2.082 10.222 -3.957 1.00 71.50 91 LEU A N 1
ATOM 716 C CA . LEU A 1 91 ? 2.723 9.493 -5.056 1.00 71.50 91 LEU A CA 1
ATOM 717 C C . LEU A 1 91 ? 1.706 8.728 -5.904 1.00 71.50 91 LEU A C 1
ATOM 719 O O . LEU A 1 91 ? 1.791 8.747 -7.129 1.00 71.50 91 LEU A O 1
ATOM 723 N N . PHE A 1 92 ? 0.717 8.098 -5.271 1.00 68.25 92 PHE A N 1
ATOM 724 C CA . PHE A 1 92 ? -0.340 7.384 -5.975 1.00 68.25 92 PHE A CA 1
ATOM 725 C C . PHE A 1 92 ? -1.226 8.328 -6.800 1.00 68.25 92 PHE A C 1
ATOM 727 O O . PHE A 1 92 ? -1.523 8.040 -7.958 1.00 68.25 92 PHE A O 1
ATOM 734 N N . ALA A 1 93 ? -1.599 9.485 -6.246 1.00 74.38 93 ALA A N 1
ATOM 735 C CA . ALA A 1 93 ? -2.355 10.510 -6.960 1.00 74.38 93 ALA A CA 1
ATOM 736 C C . ALA A 1 93 ? -1.571 11.052 -8.165 1.00 74.38 93 ALA A C 1
ATOM 738 O O . ALA A 1 93 ? -2.123 11.148 -9.261 1.00 74.38 93 ALA A O 1
ATOM 739 N N . LEU A 1 94 ? -0.274 11.332 -7.994 1.00 75.19 94 LEU A N 1
ATOM 740 C CA . LEU A 1 94 ? 0.607 11.727 -9.095 1.00 75.19 94 LEU A CA 1
ATOM 741 C C . LEU A 1 94 ? 0.685 10.638 -10.166 1.00 75.19 94 LEU A C 1
ATOM 743 O O . LEU A 1 94 ? 0.524 10.941 -11.344 1.00 75.19 94 LEU A O 1
ATOM 747 N N . PHE A 1 95 ? 0.860 9.375 -9.775 1.00 70.44 95 PHE A N 1
ATOM 748 C CA . PHE A 1 95 ? 0.906 8.246 -10.705 1.00 70.44 95 PHE A CA 1
ATOM 749 C C . PHE A 1 95 ? -0.414 8.071 -11.474 1.00 70.44 95 PHE A C 1
ATOM 751 O O . PHE A 1 95 ? -0.419 7.822 -12.682 1.00 70.44 95 PHE A O 1
ATOM 758 N N . TYR A 1 96 ? -1.554 8.259 -10.808 1.00 71.56 96 TYR A N 1
ATOM 759 C CA . TYR A 1 96 ? -2.870 8.209 -11.442 1.00 71.56 96 TYR A CA 1
ATOM 760 C C . TYR A 1 96 ? -3.074 9.355 -12.446 1.00 71.56 96 TYR A C 1
ATOM 762 O O . TYR A 1 96 ? -3.520 9.136 -13.574 1.00 71.56 96 TYR A O 1
ATOM 770 N N . VAL A 1 97 ? -2.690 10.582 -12.086 1.00 77.44 97 VAL A N 1
ATOM 771 C CA . VAL A 1 97 ? -2.712 11.727 -13.011 1.00 77.44 97 VAL A CA 1
ATOM 772 C C . VAL A 1 97 ? -1.779 11.479 -14.198 1.00 77.44 97 VAL A C 1
ATOM 774 O O . VAL A 1 97 ? -2.166 11.698 -15.341 1.00 77.44 97 VAL A O 1
ATOM 777 N N . PHE A 1 98 ? -0.579 10.950 -13.962 1.00 70.94 98 PHE A N 1
ATOM 778 C CA . PHE A 1 98 ? 0.378 10.677 -15.031 1.00 70.94 98 PHE A CA 1
ATOM 779 C C . PHE A 1 98 ? -0.126 9.594 -15.991 1.00 70.94 98 PHE A C 1
ATOM 781 O O . PHE A 1 98 ? -0.054 9.759 -17.206 1.00 70.94 98 PHE A O 1
ATOM 788 N N . SER A 1 99 ? -0.692 8.506 -15.462 1.00 69.06 99 SER A N 1
ATOM 789 C CA . SER A 1 99 ? -1.240 7.413 -16.274 1.00 69.06 99 SER A CA 1
ATOM 790 C C . SER A 1 99 ? -2.494 7.823 -17.052 1.00 69.06 99 SER A C 1
ATOM 792 O O . SER A 1 99 ? -2.622 7.469 -18.224 1.00 69.06 99 SER A O 1
ATOM 794 N N . SER A 1 100 ? -3.390 8.616 -16.455 1.00 72.50 100 SER A N 1
ATOM 795 C CA . SER A 1 100 ? -4.551 9.171 -17.165 1.00 72.50 100 SER A CA 1
ATOM 796 C C . SER A 1 100 ? -4.141 10.143 -18.272 1.00 72.50 100 SER A C 1
ATOM 798 O O . SER A 1 100 ? -4.659 10.037 -19.383 1.00 72.50 100 SER A O 1
ATOM 800 N N . LYS A 1 101 ? -3.155 11.017 -18.030 1.00 72.44 101 LYS A N 1
ATOM 801 C CA . LYS A 1 101 ? -2.613 11.915 -19.061 1.00 72.44 101 LYS A CA 1
ATOM 802 C C . LYS A 1 101 ? -1.869 11.176 -20.168 1.00 72.44 101 LYS A C 1
ATOM 804 O O . LYS A 1 101 ? -2.073 11.491 -21.334 1.00 72.44 101 LYS A O 1
ATOM 809 N N . LEU A 1 102 ? -1.086 10.149 -19.846 1.00 62.91 102 LEU A N 1
ATOM 810 C CA . LEU A 1 102 ? -0.479 9.267 -20.849 1.00 62.91 102 LEU A CA 1
ATOM 811 C C . LEU A 1 102 ? -1.535 8.596 -21.728 1.00 62.91 102 LEU A C 1
ATOM 813 O O . LEU A 1 102 ? -1.380 8.553 -22.944 1.00 62.91 102 LEU A O 1
ATOM 817 N N . LYS A 1 103 ? -2.630 8.115 -21.132 1.00 59.88 103 LYS A N 1
ATOM 818 C CA . LYS A 1 103 ? -3.747 7.525 -21.877 1.00 59.88 103 LYS A CA 1
ATOM 819 C C . LYS A 1 103 ? -4.447 8.549 -22.777 1.00 59.88 103 LYS A C 1
ATOM 821 O O . LYS A 1 103 ? -4.853 8.197 -23.875 1.00 59.88 103 LYS A O 1
ATOM 826 N N . GLU A 1 104 ? -4.556 9.803 -22.342 1.00 63.59 104 GLU A N 1
ATOM 827 C CA . GLU A 1 104 ? -5.122 10.909 -23.127 1.00 63.59 104 GLU A CA 1
ATOM 828 C C . GLU A 1 104 ? -4.223 11.306 -24.315 1.00 63.59 104 GLU A C 1
ATOM 830 O O . GLU A 1 104 ? -4.725 11.640 -25.385 1.00 63.59 104 GLU A O 1
ATOM 835 N N . ILE A 1 105 ? -2.898 11.230 -24.149 1.00 59.59 105 ILE A N 1
ATOM 836 C CA . ILE A 1 105 ? -1.912 11.533 -25.201 1.00 59.59 105 ILE A CA 1
ATOM 837 C C . ILE A 1 105 ? -1.815 10.389 -26.220 1.00 59.59 105 ILE A C 1
ATOM 839 O O . ILE A 1 105 ? -1.773 10.642 -27.416 1.00 59.59 105 ILE A O 1
ATOM 843 N N . VAL A 1 106 ? -1.799 9.136 -25.758 1.00 54.81 106 VAL A N 1
ATOM 844 C CA . VAL A 1 106 ? -1.693 7.939 -26.616 1.00 54.81 106 VAL A CA 1
ATOM 845 C C . VAL A 1 106 ? -3.039 7.559 -27.250 1.00 54.81 106 VAL A C 1
ATOM 847 O O . VAL A 1 106 ? -3.069 6.891 -28.276 1.00 54.81 106 VAL A O 1
ATOM 850 N N . GLY A 1 107 ? -4.157 7.969 -26.646 1.00 49.12 107 GLY A N 1
ATOM 851 C CA . GLY A 1 107 ? -5.516 7.700 -27.123 1.00 49.12 107 GLY A CA 1
ATOM 852 C C . GLY A 1 107 ? -6.100 8.759 -28.061 1.00 49.12 107 GLY A C 1
ATOM 853 O O . GLY A 1 107 ? -7.264 8.629 -28.440 1.00 49.12 107 GLY A O 1
ATOM 854 N N . LYS A 1 108 ? -5.343 9.803 -28.424 1.00 38.25 108 LYS A N 1
ATOM 855 C CA . LYS A 1 108 ? -5.721 10.678 -29.541 1.00 38.25 108 LYS A CA 1
ATOM 856 C C . LYS A 1 108 ? -5.305 10.001 -30.855 1.00 38.25 108 LYS A C 1
ATOM 858 O O . LYS A 1 108 ? -4.140 9.617 -30.947 1.00 38.25 108 LYS A O 1
ATOM 863 N N . PRO A 1 109 ? -6.234 9.812 -31.812 1.00 48.03 109 PRO A N 1
ATOM 864 C CA . PRO A 1 109 ? -5.897 9.310 -33.141 1.00 48.03 109 PRO A CA 1
ATOM 865 C C . PRO A 1 109 ? -4.926 10.246 -33.869 1.00 48.03 109 PRO A C 1
ATOM 867 O O . PRO A 1 109 ? -4.955 11.469 -33.583 1.00 48.03 109 PRO A O 1
#

Foldseek 3Di:
DLLVQLLLQLLLQLLVVLVVCCCVVPVVPDDPPDDDDPVVSCVVAVVDVVSVVSSVVSSVVSSVVSVPDDDDDDPVVVVVSVVSVCVSVVVVVVSVVVVVVVCVVVVDD

Radius of gyration: 16.43 Å; chains: 1; bounding box: 38×21×57 Å